Protein AF-A0A940ICS9-F1 (afdb_monomer)

Nearest PDB structures (foldseek):
  5oe6-assembly4_D  TM=5.707E-01  e=3.542E+00  Pseudomonas aeruginosa PAO1
  5oe6-assembly3_C  TM=5.611E-01  e=5.278E+00  Pseudomonas aeruginosa PAO1
  5oe3-assembly4_D  TM=5.649E-01  e=5.640E+00  Pseudomonas aeruginosa PAO1
  5oe3-assembly3_C  TM=5.601E-01  e=8.403E+00  Pseudomonas aeruginosa PAO1
  8any-assembly1_0  TM=3.062E-01  e=5.278E+00  Homo sapiens

Sequence (151 aa):
VVCYFPDCDSLDAFMAATPFTDLLNDAEVFGEQLVVNSDDEITDTEKRLLLCGAEISETELYKLALRFGGVAVPAHVDREAYAMPAVLGGVPEYYKAVEFSAYGGGMPGFEDKVTITDSDAHYLEDIGKKPNFIELPERTASALIRKLRGE

Radius of gyration: 16.87 Å; Cα contacts (8 Å, |Δi|>4): 231; chains: 1; bounding box: 44×31×44 Å

Secondary structure (DSSP, 8-state):
-EEE-SSHHHHHHHHHHS-B---B--HHHH---EEE-TTS-EEEE--B-TTSPBS--HHHHHHHHHHTT-EEE---TT-SSSSHHHHHSS--TT--EEEEESS----SS-TTSEEEEE---SSGGGTTSS------SSSSHHHHHHHHTT-

InterPro domains:
  IPR016195 Polymerase/histidinol phosphatase-like [SSF89550] (49-148)

Solvent-accessible surface area (backbone atoms only — not comparable to full-atom values): 9096 Å² total; per-residue (Å²): 107,48,72,48,48,61,47,66,70,35,43,51,56,38,58,74,70,49,56,61,58,98,41,71,52,50,49,92,81,76,46,81,47,74,37,63,52,97,84,76,43,81,77,49,67,57,56,54,34,79,89,58,68,55,75,64,54,72,71,56,47,42,53,46,30,46,75,38,68,24,39,51,27,47,41,32,47,75,38,85,66,91,5,49,34,59,74,70,75,44,75,67,83,84,49,33,23,38,26,34,36,62,86,56,78,87,71,91,92,47,88,92,34,45,78,46,47,53,45,86,54,90,48,82,88,34,60,67,42,75,77,66,85,82,94,59,101,51,103,45,55,55,45,51,45,36,46,42,65,67,95

Structure (mmCIF, N/CA/C/O backbone):
data_AF-A0A940ICS9-F1
#
_entry.id   AF-A0A940ICS9-F1
#
loop_
_atom_site.group_PDB
_atom_site.id
_atom_site.type_symbol
_atom_site.label_atom_id
_atom_site.label_alt_id
_atom_site.label_comp_id
_atom_site.label_asym_id
_atom_site.label_entity_id
_atom_site.label_seq_id
_atom_site.pdbx_PDB_ins_code
_atom_site.Cartn_x
_atom_site.Cartn_y
_atom_site.Cartn_z
_atom_site.occupancy
_atom_site.B_iso_or_equiv
_atom_site.auth_seq_id
_atom_site.auth_comp_id
_atom_site.auth_asym_id
_atom_site.auth_atom_id
_atom_site.pdbx_PDB_model_num
ATOM 1 N N . VAL A 1 1 ? 2.604 1.682 1.244 1.00 94.50 1 VAL A N 1
ATOM 2 C CA . VAL A 1 1 ? 2.734 0.595 0.241 1.00 94.50 1 VAL A CA 1
ATOM 3 C C . VAL A 1 1 ? 1.333 0.120 -0.064 1.00 94.50 1 VAL A C 1
ATOM 5 O O . VAL A 1 1 ? 0.604 -0.129 0.887 1.00 94.50 1 VAL A O 1
ATOM 8 N N . VAL A 1 2 ? 0.956 0.029 -1.336 1.00 96.25 2 VAL A N 1
ATOM 9 C CA . VAL A 1 2 ? -0.337 -0.520 -1.767 1.00 96.25 2 VAL A CA 1
ATOM 10 C C . VAL A 1 2 ? -0.128 -1.969 -2.192 1.00 96.25 2 VAL A C 1
ATOM 12 O O . VAL A 1 2 ? 0.823 -2.268 -2.912 1.00 96.25 2 VAL A O 1
ATOM 15 N N . CYS A 1 3 ? -0.982 -2.876 -1.723 1.00 97.75 3 CYS A N 1
ATOM 16 C CA . CYS A 1 3 ? -0.949 -4.282 -2.121 1.00 97.75 3 CYS A CA 1
ATOM 17 C C . CYS A 1 3 ? -2.154 -4.588 -3.016 1.00 97.75 3 CYS A C 1
ATOM 19 O O . CYS A 1 3 ? -3.292 -4.415 -2.589 1.00 97.75 3 CYS A O 1
ATOM 21 N N . TYR A 1 4 ? -1.903 -5.049 -4.242 1.00 97.44 4 TYR A N 1
ATOM 22 C CA . TYR A 1 4 ? -2.939 -5.404 -5.217 1.00 97.44 4 TYR A CA 1
ATOM 23 C C . TYR A 1 4 ? -3.099 -6.922 -5.295 1.00 97.44 4 TYR A C 1
ATOM 25 O O . TYR A 1 4 ? -2.096 -7.636 -5.326 1.00 97.44 4 TYR A O 1
ATOM 33 N N . PHE A 1 5 ? -4.339 -7.407 -5.388 1.00 98.25 5 PHE A N 1
ATOM 34 C CA . PHE A 1 5 ? -4.683 -8.834 -5.415 1.00 98.25 5 PHE A CA 1
ATOM 35 C C . PHE A 1 5 ? -5.598 -9.166 -6.601 1.00 98.25 5 PHE A C 1
ATOM 37 O O . PHE A 1 5 ? -6.325 -8.288 -7.070 1.00 98.25 5 PHE A O 1
ATOM 44 N N . PRO A 1 6 ? -5.528 -10.398 -7.144 1.00 96.69 6 PRO A N 1
ATOM 45 C CA . PRO A 1 6 ? -6.265 -10.764 -8.355 1.00 96.69 6 PRO A CA 1
ATOM 46 C C . PRO A 1 6 ? -7.772 -10.896 -8.114 1.00 96.69 6 PRO A C 1
ATOM 48 O O . PRO A 1 6 ? -8.550 -10.760 -9.057 1.00 96.69 6 PRO A O 1
ATOM 51 N N . ASP A 1 7 ? -8.163 -11.151 -6.867 1.00 97.25 7 ASP A N 1
ATOM 52 C CA . ASP A 1 7 ? -9.527 -11.399 -6.420 1.00 97.25 7 ASP A CA 1
ATOM 53 C C . ASP A 1 7 ? -9.676 -11.091 -4.918 1.00 97.25 7 ASP A C 1
ATOM 55 O O . ASP A 1 7 ? -8.691 -10.884 -4.199 1.00 97.25 7 ASP A O 1
ATOM 59 N N . CYS A 1 8 ? -10.930 -11.033 -4.458 1.00 97.25 8 CYS A N 1
ATOM 60 C CA . CYS A 1 8 ? -11.269 -10.780 -3.058 1.00 97.25 8 CYS A CA 1
ATOM 61 C C . CYS A 1 8 ? -10.823 -11.919 -2.134 1.00 97.25 8 CYS A C 1
ATOM 63 O O . CYS A 1 8 ? -10.344 -11.633 -1.046 1.00 97.25 8 CYS A O 1
ATOM 65 N N . ASP A 1 9 ? -10.884 -13.180 -2.573 1.00 98.19 9 ASP A N 1
ATOM 66 C CA . ASP A 1 9 ? -10.479 -14.331 -1.750 1.00 98.19 9 ASP A CA 1
ATOM 67 C C . ASP A 1 9 ? -8.995 -14.239 -1.345 1.00 98.19 9 ASP A C 1
ATOM 69 O O . ASP A 1 9 ? -8.620 -14.487 -0.195 1.00 98.19 9 ASP A O 1
ATOM 73 N N . SER A 1 10 ? -8.138 -13.834 -2.285 1.00 98.12 10 SER A N 1
ATOM 74 C CA . SER A 1 10 ? -6.714 -13.587 -2.055 1.00 98.12 10 SER A CA 1
ATOM 75 C C . SER A 1 10 ? -6.478 -12.415 -1.101 1.00 98.12 10 SER A C 1
ATOM 77 O O . SER A 1 10 ? -5.622 -12.500 -0.215 1.00 98.12 10 SER A O 1
ATOM 79 N N . LEU A 1 11 ? -7.242 -11.330 -1.266 1.00 97.94 11 LEU A N 1
ATOM 80 C CA . LEU A 1 11 ? -7.194 -10.169 -0.378 1.00 97.94 11 LEU A CA 1
ATOM 81 C C . LEU A 1 11 ? -7.624 -10.550 1.045 1.00 97.94 11 LEU A C 1
ATOM 83 O O . LEU A 1 11 ? -6.913 -10.231 1.993 1.00 97.94 11 LEU A O 1
ATOM 87 N N . ASP A 1 12 ? -8.728 -11.275 1.203 1.00 98.19 12 ASP A N 1
ATOM 88 C CA . ASP A 1 12 ? -9.248 -11.704 2.501 1.00 98.19 12 ASP A CA 1
ATOM 89 C C . ASP A 1 12 ? -8.242 -12.603 3.227 1.00 98.19 12 ASP A C 1
ATOM 91 O O . ASP A 1 12 ? -7.968 -12.412 4.414 1.00 98.19 12 ASP A O 1
ATOM 95 N N . ALA A 1 13 ? -7.616 -13.539 2.507 1.00 98.44 13 ALA A N 1
ATOM 96 C CA . ALA A 1 13 ? -6.567 -14.391 3.058 1.00 98.44 13 ALA A CA 1
ATOM 97 C C . ALA A 1 13 ? -5.322 -13.589 3.489 1.00 98.44 13 ALA A C 1
ATOM 99 O O . ALA A 1 13 ? -4.748 -13.859 4.549 1.00 98.44 13 ALA A O 1
ATOM 100 N N . PHE A 1 14 ? -4.923 -12.581 2.707 1.00 98.38 14 PHE A N 1
ATOM 101 C CA . PHE A 1 14 ? -3.849 -11.656 3.067 1.00 98.38 14 PHE A CA 1
ATOM 102 C C . PHE A 1 14 ? -4.192 -10.828 4.311 1.00 98.38 14 PHE A C 1
ATOM 104 O O . PHE A 1 14 ? -3.375 -10.742 5.232 1.00 98.38 14 PHE A O 1
ATOM 111 N N . MET A 1 15 ? -5.398 -10.261 4.373 1.00 96.56 15 MET A N 1
ATOM 112 C CA . MET A 1 15 ? -5.865 -9.469 5.510 1.00 96.56 15 MET A CA 1
ATOM 113 C C . MET A 1 15 ? -5.915 -10.330 6.776 1.00 96.56 15 MET A C 1
ATOM 115 O O . MET A 1 15 ? -5.398 -9.921 7.811 1.00 96.56 15 MET A O 1
ATOM 119 N N . ALA A 1 16 ? -6.427 -11.560 6.691 1.00 97.12 16 ALA A N 1
ATOM 120 C CA . ALA A 1 16 ? -6.472 -12.489 7.821 1.00 97.12 16 ALA A CA 1
ATOM 121 C C . ALA A 1 16 ? -5.078 -12.889 8.342 1.00 97.12 16 ALA A C 1
ATOM 123 O O . ALA A 1 16 ? -4.918 -13.191 9.523 1.00 97.12 16 ALA A O 1
ATOM 124 N N . ALA A 1 17 ? -4.067 -12.905 7.470 1.00 97.88 17 ALA A N 1
ATOM 125 C CA . ALA A 1 1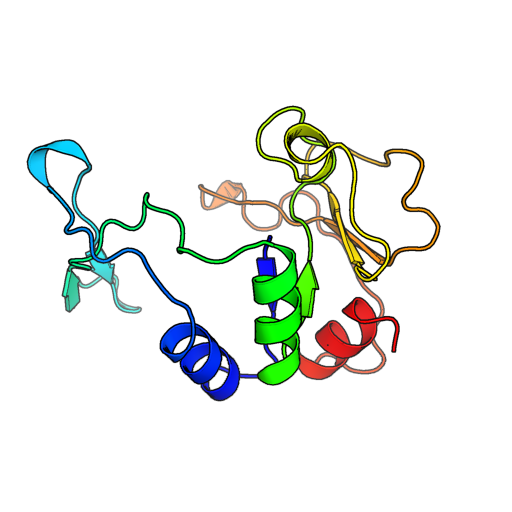7 ? -2.688 -13.220 7.831 1.00 97.88 17 ALA A CA 1
ATOM 126 C C . ALA A 1 17 ? -1.859 -11.996 8.260 1.00 97.88 17 ALA A C 1
ATOM 128 O O . ALA A 1 17 ? -0.727 -12.165 8.721 1.00 97.88 17 ALA A O 1
ATOM 129 N N . THR A 1 18 ? -2.380 -10.780 8.082 1.00 97.25 18 THR A N 1
ATOM 130 C CA . THR A 1 18 ? -1.669 -9.543 8.415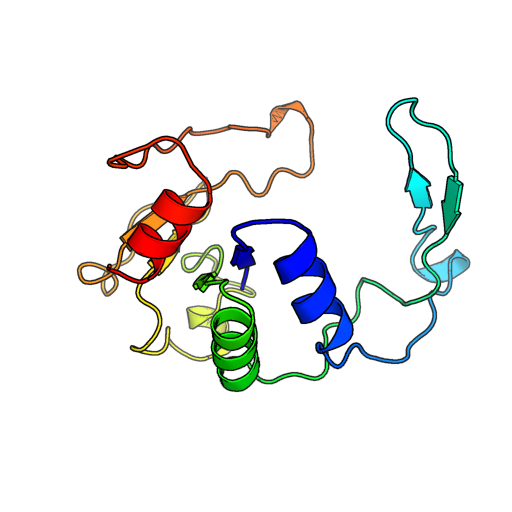 1.00 97.25 18 THR A CA 1
ATOM 131 C C . THR A 1 18 ? -1.760 -9.272 9.922 1.00 97.25 18 THR A C 1
ATOM 133 O O . THR A 1 18 ? -2.863 -9.247 10.471 1.00 97.25 18 THR A O 1
ATOM 136 N N . PRO A 1 19 ? -0.629 -9.048 10.620 1.00 95.94 19 PRO A N 1
ATOM 137 C CA . PRO A 1 19 ? -0.625 -8.807 12.059 1.00 95.94 19 PRO A CA 1
ATOM 138 C C . PRO A 1 19 ? -1.030 -7.359 12.358 1.00 95.94 19 PRO A C 1
ATOM 140 O O . PRO A 1 19 ? -0.193 -6.477 12.532 1.00 95.94 19 PRO A O 1
ATOM 143 N N . PHE A 1 20 ? -2.329 -7.078 12.358 1.00 94.50 20 PHE A N 1
ATOM 144 C CA . PHE A 1 20 ? -2.827 -5.759 12.734 1.00 94.50 20 PHE A CA 1
ATOM 145 C C . PHE A 1 20 ? -2.658 -5.500 14.231 1.00 94.50 20 PHE A C 1
ATOM 147 O O . PHE A 1 20 ? -2.844 -6.404 15.044 1.00 94.50 20 PHE A O 1
ATOM 154 N N . THR A 1 21 ? -2.362 -4.249 14.584 1.00 92.69 21 THR A N 1
ATOM 155 C CA . THR A 1 21 ? -2.284 -3.823 15.983 1.00 92.69 21 THR A CA 1
ATOM 156 C C . THR A 1 21 ? -3.639 -4.009 16.668 1.00 92.69 21 THR A C 1
ATOM 158 O O . THR A 1 21 ? -4.668 -3.553 16.160 1.00 92.69 21 THR A O 1
ATOM 161 N N . ASP A 1 22 ? -3.636 -4.651 17.838 1.00 90.38 22 ASP A N 1
ATOM 162 C CA . ASP A 1 22 ? -4.826 -4.857 18.672 1.00 90.38 22 ASP A CA 1
ATOM 163 C C . ASP A 1 22 ? -5.120 -3.603 19.514 1.00 90.38 22 ASP A C 1
ATOM 165 O O . ASP A 1 22 ? -4.942 -3.567 20.732 1.00 90.38 22 ASP A O 1
ATOM 169 N N . LEU A 1 23 ? -5.488 -2.519 18.826 1.00 95.12 23 LEU A N 1
ATOM 170 C CA . LEU A 1 23 ? -5.850 -1.240 19.430 1.00 95.12 23 LEU A CA 1
ATOM 171 C C . LEU A 1 23 ? -7.272 -0.866 19.022 1.00 95.12 23 LEU A C 1
ATOM 173 O O . LEU A 1 23 ? -7.597 -0.846 17.836 1.00 95.12 23 LEU A O 1
ATOM 177 N N . LEU A 1 24 ? -8.110 -0.549 20.007 1.00 96.50 24 LEU A N 1
ATOM 178 C CA . LEU A 1 24 ? -9.496 -0.155 19.775 1.00 96.50 24 LEU A CA 1
ATOM 179 C C . LEU A 1 24 ? -9.611 1.339 19.453 1.00 96.50 24 LEU A C 1
ATOM 181 O O . LEU A 1 24 ? -8.862 2.158 19.986 1.00 96.50 24 LEU A O 1
ATOM 185 N N . ASN A 1 25 ? -10.566 1.682 18.591 1.00 97.44 25 ASN A N 1
ATOM 186 C CA . ASN A 1 25 ? -10.910 3.056 18.262 1.00 97.44 25 ASN A CA 1
ATOM 187 C C . ASN A 1 25 ? -11.623 3.739 19.439 1.00 97.44 25 ASN A C 1
ATOM 189 O O . ASN A 1 25 ? -12.554 3.180 20.021 1.00 97.44 25 ASN A O 1
ATOM 193 N N . ASP A 1 26 ? -11.222 4.973 19.730 1.00 97.00 26 ASP A N 1
ATOM 194 C CA . ASP A 1 26 ? -11.953 5.891 20.600 1.00 97.00 26 ASP A CA 1
ATOM 195 C C . ASP A 1 26 ? -12.672 6.912 19.713 1.00 97.00 26 ASP A C 1
ATOM 197 O O . ASP A 1 26 ? -12.055 7.838 19.182 1.00 97.00 26 ASP A O 1
ATOM 201 N N . ALA A 1 27 ? -13.978 6.717 19.523 1.00 96.81 27 ALA A N 1
ATOM 202 C CA . ALA A 1 27 ? -14.770 7.539 18.615 1.00 96.81 27 ALA A CA 1
ATOM 203 C C . ALA A 1 27 ? -14.892 9.004 19.071 1.00 96.81 27 ALA A C 1
ATOM 205 O O . ALA A 1 27 ? -15.086 9.877 18.226 1.00 96.81 27 ALA A O 1
ATOM 206 N N . GLU A 1 28 ? -14.743 9.297 20.369 1.00 97.31 28 GLU A N 1
ATOM 207 C CA . GLU A 1 28 ? -14.766 10.679 20.869 1.00 97.31 28 GLU A CA 1
ATOM 208 C C . GLU A 1 28 ? -13.487 11.438 20.492 1.00 97.31 28 GLU A C 1
ATOM 210 O O . GLU A 1 28 ? -13.511 12.660 20.337 1.00 97.31 28 GLU A O 1
ATOM 215 N N . VAL A 1 29 ? -12.374 10.716 20.323 1.00 96.81 29 VAL A N 1
ATOM 216 C CA . VAL A 1 29 ? -11.058 11.293 20.021 1.00 96.81 29 VAL A CA 1
ATOM 217 C C . VAL A 1 29 ? -10.748 11.265 18.524 1.00 96.81 29 VAL A C 1
ATOM 219 O O . VAL A 1 29 ? -10.289 12.266 17.976 1.00 96.81 29 VAL A O 1
ATOM 222 N N . PHE A 1 30 ? -10.975 10.129 17.861 1.00 96.06 30 PHE A N 1
ATOM 223 C CA . PHE A 1 30 ? -10.556 9.889 16.474 1.00 96.06 30 PHE A CA 1
ATOM 224 C C . PHE A 1 30 ? -11.708 9.941 15.463 1.00 96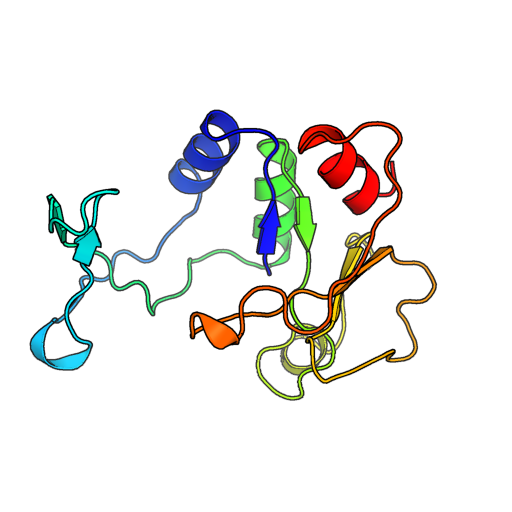.06 30 PHE A C 1
ATOM 226 O O . PHE A 1 30 ? -11.459 9.937 14.258 1.00 96.06 30 PHE A O 1
ATOM 233 N N . GLY A 1 31 ? -12.952 10.034 15.941 1.00 96.38 31 GLY A N 1
ATOM 234 C CA . GLY A 1 31 ? -14.151 9.977 15.113 1.00 96.38 31 GLY A CA 1
ATOM 235 C C . GLY A 1 31 ? -14.658 8.554 14.869 1.00 96.38 31 GLY A C 1
ATOM 236 O O . GLY A 1 31 ? -14.015 7.550 15.197 1.00 96.38 31 GLY A O 1
ATOM 237 N N . GLU A 1 32 ? -15.862 8.467 14.308 1.00 96.88 32 GLU A N 1
ATOM 238 C CA . GLU A 1 32 ? -16.492 7.193 13.968 1.00 96.88 32 GLU A CA 1
ATOM 239 C C . GLU A 1 32 ? -15.833 6.550 12.741 1.00 96.88 32 GLU A C 1
ATOM 241 O O . GLU A 1 32 ? -15.476 7.224 11.776 1.00 96.88 32 GLU A O 1
ATOM 246 N N . GLN A 1 33 ? -15.722 5.222 12.758 1.00 97.06 33 GLN A N 1
ATOM 247 C CA . GLN A 1 33 ? -15.262 4.422 11.622 1.00 97.06 33 GLN A CA 1
ATOM 248 C C . GLN A 1 33 ? -16.424 3.536 11.171 1.00 97.06 33 GLN A C 1
ATOM 250 O O . GLN A 1 33 ? -16.654 2.462 11.728 1.00 97.06 33 GLN A O 1
ATOM 255 N N . LEU A 1 34 ? -17.211 4.035 10.222 1.00 97.12 34 LEU A N 1
ATOM 256 C CA . LEU A 1 34 ? -18.473 3.427 9.804 1.00 97.12 34 LEU A CA 1
ATOM 257 C C . LEU A 1 34 ? -18.254 2.426 8.662 1.00 97.12 34 LEU A C 1
ATOM 259 O O . LEU A 1 34 ? -17.521 2.710 7.716 1.00 97.12 34 LEU A O 1
ATOM 263 N N . VAL A 1 35 ? -18.934 1.283 8.723 1.00 96.62 35 VAL A N 1
ATOM 264 C CA . VAL A 1 35 ? -19.065 0.346 7.601 1.00 96.62 35 VAL A CA 1
ATOM 265 C C . VAL A 1 35 ? -20.375 0.658 6.888 1.00 96.62 35 VAL A C 1
ATOM 267 O O . VAL A 1 35 ? -21.452 0.528 7.473 1.00 96.62 35 VAL A O 1
ATOM 270 N N . VAL A 1 36 ? -20.286 1.077 5.629 1.00 97.06 36 VAL A N 1
ATOM 271 C CA . VAL A 1 36 ? -21.423 1.576 4.843 1.00 97.06 36 VAL A CA 1
ATOM 272 C C . VAL A 1 36 ? -21.653 0.664 3.637 1.00 97.06 36 VAL A C 1
ATOM 274 O O . VAL A 1 36 ? -20.690 0.223 3.008 1.00 97.06 36 VAL A O 1
ATOM 277 N N . ASN A 1 37 ? -22.912 0.337 3.337 1.00 96.44 37 ASN A N 1
ATOM 278 C CA . ASN A 1 37 ? -23.270 -0.464 2.162 1.00 96.44 37 ASN A CA 1
ATOM 279 C C . ASN A 1 37 ? -23.433 0.405 0.895 1.00 96.44 37 ASN A C 1
ATOM 281 O O . ASN A 1 37 ? -23.184 1.607 0.904 1.00 96.44 37 ASN A O 1
ATOM 285 N N . SER A 1 38 ? -23.845 -0.204 -0.221 1.00 96.19 38 SER A N 1
ATOM 286 C CA . SER A 1 38 ? -24.035 0.493 -1.503 1.00 96.19 38 SER A CA 1
ATOM 287 C C . SER A 1 38 ? -25.213 1.472 -1.544 1.00 96.19 38 SER A C 1
ATOM 289 O O . SER A 1 38 ? -25.315 2.230 -2.504 1.00 96.19 38 SER A O 1
ATOM 291 N N . ASP A 1 39 ? -26.100 1.428 -0.551 1.00 97.31 39 ASP A N 1
ATOM 292 C CA . ASP A 1 39 ? -27.274 2.297 -0.424 1.00 97.31 39 ASP A CA 1
ATOM 293 C C . ASP A 1 39 ? -27.030 3.436 0.590 1.00 97.31 39 ASP A C 1
ATOM 295 O O . ASP A 1 39 ? -27.973 4.069 1.062 1.00 97.31 39 ASP A O 1
ATOM 299 N N . ASP A 1 40 ? -25.759 3.697 0.927 1.00 95.00 40 ASP A N 1
ATOM 300 C CA . ASP A 1 40 ? -25.306 4.662 1.939 1.00 95.00 40 ASP A CA 1
ATOM 301 C C . ASP A 1 40 ? -25.828 4.376 3.365 1.00 95.00 40 ASP A C 1
ATOM 303 O O . ASP A 1 40 ? -25.840 5.252 4.235 1.00 95.00 40 ASP A O 1
ATOM 307 N N . GLU A 1 41 ? -26.235 3.136 3.650 1.00 98.00 41 GLU A N 1
ATOM 308 C CA . GLU A 1 41 ? -26.707 2.740 4.976 1.00 98.00 41 GLU A CA 1
ATOM 309 C C . GLU A 1 41 ? -25.547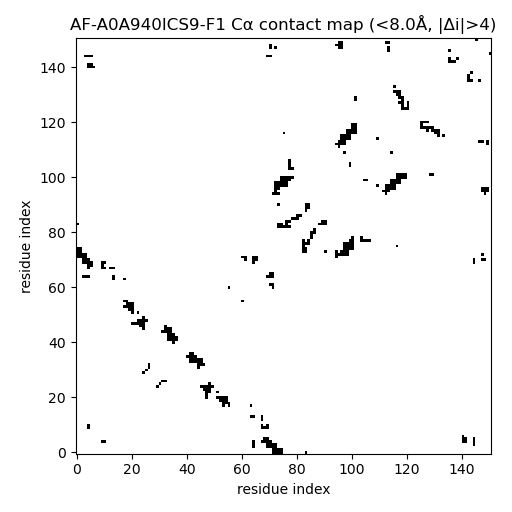 2.261 5.856 1.00 98.00 41 GLU A C 1
ATOM 311 O O . GLU A 1 41 ? -24.710 1.450 5.447 1.00 98.00 41 GLU A O 1
ATOM 316 N N . ILE A 1 42 ? -25.527 2.723 7.109 1.00 98.00 42 ILE A N 1
ATOM 317 C CA . ILE A 1 42 ? -24.577 2.254 8.122 1.00 98.00 42 ILE A CA 1
ATOM 318 C C . ILE A 1 42 ? -24.961 0.827 8.525 1.00 98.00 42 ILE A C 1
ATOM 320 O O . ILE A 1 42 ? -26.050 0.591 9.050 1.00 98.00 42 ILE A O 1
ATOM 324 N N . THR A 1 43 ? -24.049 -0.115 8.304 1.00 98.06 43 THR A N 1
ATOM 325 C CA . THR A 1 43 ? -24.246 -1.545 8.586 1.00 98.06 43 THR A CA 1
ATOM 326 C C . THR A 1 43 ? -23.468 -2.037 9.802 1.00 98.06 43 THR A C 1
ATOM 328 O O . THR A 1 43 ? -23.922 -2.968 10.462 1.00 98.06 43 THR A O 1
ATOM 331 N N . ASP A 1 44 ? -22.332 -1.411 10.123 1.00 97.62 44 ASP A N 1
ATOM 332 C CA . ASP A 1 44 ? -21.513 -1.736 11.297 1.00 97.62 44 ASP A CA 1
ATOM 333 C C . ASP A 1 44 ? -20.543 -0.584 11.633 1.00 97.62 44 ASP A C 1
ATOM 335 O O . ASP A 1 44 ? -20.489 0.429 10.929 1.00 97.62 44 ASP A O 1
ATOM 339 N N . THR A 1 45 ? -19.752 -0.743 12.695 1.00 96.81 45 THR A N 1
ATOM 340 C CA . THR A 1 45 ? -18.617 0.122 13.041 1.00 96.81 45 THR A CA 1
ATOM 341 C C . THR A 1 45 ? -17.332 -0.696 13.198 1.00 96.81 45 THR A C 1
ATOM 343 O O . THR A 1 45 ? -17.300 -1.734 13.861 1.00 96.81 45 THR A O 1
ATOM 346 N N . GLU A 1 46 ? -16.233 -0.221 12.607 1.00 95.19 46 GLU A N 1
ATOM 347 C CA . GLU A 1 46 ? -14.915 -0.836 12.782 1.00 95.19 46 GLU A CA 1
ATOM 348 C C . GLU A 1 46 ? -14.355 -0.475 14.161 1.00 95.19 46 GLU A C 1
ATOM 350 O O . GLU A 1 46 ? -14.150 0.697 14.496 1.00 95.19 46 GLU A O 1
ATOM 355 N N . LYS A 1 47 ? -14.101 -1.510 14.963 1.00 94.69 47 LYS A N 1
ATOM 356 C CA . LYS A 1 47 ? -13.642 -1.386 16.347 1.00 94.69 47 LYS A CA 1
ATOM 357 C C . LYS A 1 47 ? -12.142 -1.179 16.443 1.00 94.69 47 LYS A C 1
ATOM 359 O O . LYS A 1 47 ? -11.704 -0.561 17.406 1.00 94.69 47 LYS A O 1
ATOM 364 N N . ARG A 1 48 ? -11.351 -1.698 15.503 1.00 94.62 48 ARG A N 1
ATOM 365 C CA . ARG A 1 48 ? -9.898 -1.498 15.472 1.00 94.62 48 ARG A CA 1
ATOM 366 C C . ARG A 1 48 ? -9.583 -0.075 15.028 1.00 94.62 48 ARG A C 1
ATOM 368 O O . ARG A 1 48 ? -10.131 0.382 14.036 1.00 94.62 48 ARG A O 1
ATOM 375 N N . LEU A 1 49 ? -8.656 0.613 15.685 1.00 96.31 49 LEU A N 1
ATOM 376 C CA . LEU A 1 49 ? -8.195 1.931 15.248 1.00 96.31 49 LEU A CA 1
ATOM 377 C C . LEU A 1 49 ? -7.464 1.827 13.895 1.00 96.31 49 LEU A C 1
ATOM 379 O O . LEU A 1 49 ? -6.316 1.386 13.844 1.00 96.31 49 LEU A O 1
ATOM 383 N N . LEU A 1 50 ? -8.103 2.270 12.806 1.00 94.12 50 LEU A N 1
ATOM 384 C CA . LEU A 1 50 ? -7.562 2.177 11.440 1.00 94.12 50 LEU A CA 1
ATOM 385 C C . LEU A 1 50 ? -6.396 3.138 11.182 1.00 94.12 50 LEU A C 1
ATOM 387 O O . LEU A 1 50 ? -5.629 2.943 10.244 1.00 94.12 50 LEU A O 1
ATOM 391 N N . LEU A 1 51 ? -6.232 4.152 12.036 1.00 93.75 51 LEU A N 1
ATOM 392 C CA . LEU A 1 51 ? -5.072 5.044 12.013 1.00 93.75 51 LEU A CA 1
ATOM 393 C C . LEU A 1 51 ? -3.771 4.318 12.402 1.00 93.75 51 LEU A C 1
ATOM 395 O O . LEU A 1 51 ? -2.678 4.778 12.071 1.00 93.75 51 LEU A O 1
ATOM 399 N N . CYS A 1 52 ? -3.870 3.199 13.126 1.00 93.25 52 CYS A N 1
ATOM 400 C CA . CYS A 1 52 ? -2.707 2.438 13.549 1.00 93.25 52 CYS A CA 1
ATOM 401 C C . CYS A 1 52 ? -2.229 1.502 12.430 1.00 93.25 52 CYS A C 1
ATOM 403 O O . CYS A 1 52 ? -3.006 0.735 11.863 1.00 93.25 52 CYS A O 1
ATOM 405 N N . GLY A 1 53 ? -0.928 1.542 12.132 1.00 91.25 53 GLY A N 1
ATOM 406 C CA . GLY A 1 53 ? -0.311 0.619 11.181 1.00 91.25 53 GLY A CA 1
ATOM 407 C C . GLY A 1 53 ? -0.307 -0.828 11.685 1.00 91.25 53 GLY A C 1
ATOM 408 O O . GLY A 1 53 ? -0.422 -1.090 12.882 1.00 91.25 53 GLY A O 1
ATOM 409 N N . ALA A 1 54 ? -0.148 -1.777 10.763 1.00 94.50 54 ALA A N 1
ATOM 410 C CA . ALA A 1 54 ? 0.090 -3.178 11.102 1.00 94.50 54 ALA A CA 1
ATOM 411 C C . ALA A 1 54 ? 1.512 -3.393 11.656 1.00 94.50 54 ALA A C 1
ATOM 413 O O . ALA A 1 54 ? 2.455 -2.701 11.267 1.00 94.50 54 ALA A O 1
ATOM 414 N N . GLU A 1 55 ? 1.684 -4.401 12.509 1.00 95.38 55 GLU A N 1
ATOM 415 C CA . GLU A 1 55 ? 2.958 -4.800 13.115 1.00 95.38 55 GLU A CA 1
ATOM 416 C C . GLU A 1 55 ? 3.782 -5.683 12.163 1.00 95.38 55 GLU A C 1
ATOM 418 O O . GLU A 1 55 ? 4.137 -6.826 12.457 1.00 95.38 55 GLU A O 1
ATOM 423 N N . ILE A 1 56 ? 4.069 -5.165 10.969 1.00 96.75 56 ILE A N 1
ATOM 424 C CA . ILE A 1 56 ? 4.779 -5.891 9.915 1.00 96.75 56 ILE A CA 1
ATOM 425 C C . ILE A 1 56 ? 5.867 -5.014 9.301 1.00 96.75 56 ILE A C 1
ATOM 427 O O . ILE A 1 56 ? 5.658 -3.835 9.015 1.00 96.75 56 ILE A O 1
ATOM 431 N N . SER A 1 57 ? 7.056 -5.585 9.099 1.00 96.25 57 SER A N 1
ATOM 432 C CA . SER A 1 57 ? 8.112 -4.882 8.374 1.00 96.25 57 SER A CA 1
ATOM 433 C C . SER A 1 57 ? 7.769 -4.806 6.889 1.00 96.25 57 SER A C 1
ATOM 435 O O . SER A 1 57 ? 7.063 -5.656 6.349 1.00 96.25 57 SER A O 1
ATOM 437 N N . GLU A 1 58 ? 8.313 -3.807 6.204 1.00 95.56 58 GLU A N 1
ATOM 438 C CA . GLU A 1 58 ? 8.117 -3.632 4.765 1.00 95.56 58 GLU A CA 1
ATOM 439 C C . GLU A 1 58 ? 8.514 -4.900 3.975 1.00 95.56 58 GLU A C 1
ATOM 441 O O . GLU A 1 58 ? 7.769 -5.349 3.105 1.00 95.56 58 GLU A O 1
ATOM 446 N N . THR A 1 59 ? 9.631 -5.538 4.328 1.00 97.31 59 THR A N 1
ATOM 447 C CA . THR A 1 59 ? 10.098 -6.748 3.641 1.00 97.31 59 THR A CA 1
ATOM 448 C C . THR A 1 59 ? 9.183 -7.949 3.888 1.00 97.31 59 THR A C 1
ATOM 450 O O . THR A 1 59 ? 8.955 -8.750 2.979 1.00 97.31 59 THR A O 1
ATOM 453 N N . GLU A 1 60 ? 8.642 -8.098 5.102 1.00 98.12 60 GLU A N 1
ATOM 454 C CA . GLU A 1 60 ? 7.680 -9.166 5.396 1.00 98.12 60 GLU A CA 1
ATOM 455 C C . GLU A 1 60 ? 6.325 -8.894 4.731 1.00 98.12 60 GLU A C 1
ATOM 457 O O . GLU A 1 60 ? 5.721 -9.826 4.203 1.00 98.12 60 GLU A O 1
ATOM 462 N N . LEU A 1 61 ? 5.896 -7.630 4.642 1.00 97.88 61 LEU A N 1
ATOM 463 C CA . LEU A 1 61 ? 4.708 -7.217 3.889 1.00 97.88 61 LEU A CA 1
ATOM 464 C C . LEU A 1 61 ? 4.827 -7.599 2.409 1.00 97.88 61 LEU A C 1
ATOM 466 O O . LEU A 1 61 ? 3.906 -8.202 1.856 1.00 97.88 61 LEU A O 1
ATOM 470 N N . TYR A 1 62 ? 5.972 -7.309 1.783 1.00 98.19 62 TYR A N 1
ATOM 471 C CA . TYR A 1 62 ? 6.242 -7.685 0.394 1.00 98.19 62 TYR A CA 1
ATOM 472 C C . TYR A 1 62 ? 6.101 -9.200 0.177 1.00 98.19 62 TYR A C 1
ATOM 474 O O . TYR A 1 62 ? 5.379 -9.648 -0.718 1.00 98.19 62 TYR A O 1
ATOM 482 N N . LYS A 1 63 ? 6.746 -10.009 1.030 1.00 98.38 63 LYS A N 1
ATOM 483 C CA . LYS A 1 63 ? 6.660 -11.478 0.961 1.00 98.38 63 LYS A CA 1
ATOM 484 C C . LYS A 1 63 ? 5.238 -11.982 1.205 1.00 98.38 63 LYS A C 1
ATOM 486 O O . LYS A 1 63 ? 4.814 -12.933 0.549 1.00 98.38 63 LYS A O 1
ATOM 491 N N . LEU A 1 64 ? 4.510 -11.366 2.136 1.00 98.50 64 LEU A N 1
ATOM 492 C CA . LEU A 1 64 ? 3.145 -11.749 2.479 1.00 98.50 64 LEU A CA 1
ATOM 493 C C . LEU A 1 64 ? 2.188 -11.494 1.311 1.00 98.50 64 LEU A C 1
ATOM 495 O O . LEU A 1 64 ? 1.426 -12.389 0.953 1.00 98.50 64 LEU A O 1
ATOM 499 N N . ALA A 1 65 ? 2.277 -10.327 0.668 1.00 98.31 65 ALA A N 1
ATOM 500 C CA . ALA A 1 65 ? 1.478 -10.014 -0.514 1.00 98.31 65 ALA A CA 1
ATOM 501 C C . ALA A 1 65 ? 1.728 -11.030 -1.642 1.00 98.31 65 ALA A C 1
ATOM 503 O O . ALA A 1 65 ? 0.779 -11.586 -2.194 1.00 98.31 65 ALA A O 1
ATOM 504 N N . LEU A 1 66 ? 2.999 -11.351 -1.926 1.00 97.75 66 LEU A N 1
ATOM 505 C CA . LEU A 1 66 ? 3.355 -12.370 -2.921 1.00 97.75 66 LEU A CA 1
ATOM 506 C C . LEU A 1 66 ? 2.802 -13.756 -2.576 1.00 97.75 66 LEU A C 1
ATOM 508 O O . LEU A 1 66 ? 2.304 -14.457 -3.458 1.00 97.75 66 LEU A O 1
ATOM 512 N N . ARG A 1 67 ? 2.875 -14.156 -1.300 1.00 98.25 67 ARG A N 1
ATOM 513 C CA . ARG A 1 67 ? 2.381 -15.456 -0.822 1.00 98.25 67 ARG A CA 1
ATOM 514 C C . ARG A 1 67 ? 0.895 -15.655 -1.123 1.00 98.25 67 ARG A C 1
ATOM 516 O O . ARG A 1 67 ? 0.498 -16.778 -1.422 1.00 98.25 67 ARG A O 1
ATOM 523 N N . PHE A 1 68 ? 0.104 -14.588 -1.065 1.00 98.31 68 PHE A N 1
ATOM 524 C CA . PHE A 1 68 ? -1.329 -14.602 -1.371 1.00 98.31 68 PHE A CA 1
ATOM 525 C C . PHE A 1 68 ? -1.639 -14.139 -2.796 1.00 98.31 68 PHE A C 1
ATOM 527 O O . PHE A 1 68 ? -2.718 -13.638 -3.072 1.00 98.31 68 PHE A O 1
ATOM 534 N N . GLY A 1 69 ? -0.698 -14.287 -3.729 1.00 97.44 69 GLY A N 1
ATOM 535 C CA . GLY A 1 69 ? -0.971 -14.031 -5.140 1.00 97.44 69 GLY A CA 1
ATOM 536 C C . GLY A 1 69 ? -1.082 -12.550 -5.512 1.00 97.44 69 GLY A C 1
ATOM 537 O O . GLY A 1 69 ? -1.350 -12.261 -6.678 1.00 97.44 69 GLY A O 1
ATOM 538 N N . GLY A 1 70 ? -0.774 -11.627 -4.599 1.00 98.12 70 GLY A N 1
ATOM 539 C CA . GLY A 1 70 ? -0.751 -10.187 -4.842 1.00 98.12 70 GLY A CA 1
ATOM 540 C C . GLY A 1 70 ? 0.629 -9.604 -5.156 1.00 98.12 70 GLY A C 1
ATOM 541 O O . GLY A 1 70 ? 1.618 -10.317 -5.333 1.00 98.12 70 GLY A O 1
ATOM 542 N N . VAL A 1 71 ? 0.707 -8.282 -5.249 1.00 98.31 71 VAL A N 1
ATOM 543 C CA . VAL A 1 71 ? 1.949 -7.523 -5.456 1.00 98.31 71 VAL A CA 1
ATOM 544 C C . VAL A 1 71 ? 1.925 -6.270 -4.594 1.00 98.31 71 VAL A C 1
ATOM 546 O O . VAL A 1 71 ? 0.918 -5.569 -4.546 1.00 98.31 71 VAL A O 1
ATOM 549 N N . ALA A 1 72 ? 3.030 -5.998 -3.907 1.00 98.25 72 ALA A N 1
ATOM 550 C CA . ALA A 1 72 ? 3.213 -4.783 -3.127 1.00 98.25 72 ALA A CA 1
ATOM 551 C C . ALA A 1 72 ? 3.920 -3.722 -3.983 1.00 98.25 72 ALA A C 1
ATOM 553 O O . ALA A 1 72 ? 4.930 -4.015 -4.622 1.00 98.25 72 ALA A O 1
ATOM 554 N N . VAL A 1 73 ? 3.397 -2.497 -3.980 1.00 97.94 73 VAL A N 1
ATOM 555 C CA . VAL A 1 73 ? 3.908 -1.350 -4.737 1.00 97.94 73 VAL A CA 1
ATOM 556 C C . VAL A 1 73 ? 4.129 -0.181 -3.769 1.00 97.94 73 VAL A C 1
ATOM 558 O O . VAL A 1 73 ? 3.202 0.221 -3.057 1.00 97.94 73 VAL A O 1
ATOM 561 N N . PRO A 1 74 ? 5.350 0.371 -3.664 1.00 97.06 74 PRO A N 1
ATOM 562 C CA . PRO A 1 74 ? 5.604 1.571 -2.884 1.00 97.06 74 PRO A CA 1
ATOM 563 C C . PRO A 1 74 ? 4.808 2.739 -3.468 1.00 97.06 74 PRO A C 1
ATOM 565 O O . PRO A 1 74 ? 4.958 3.065 -4.644 1.00 97.06 74 PRO A O 1
ATOM 568 N N . ALA A 1 75 ? 3.959 3.328 -2.629 1.00 94.31 75 ALA A N 1
ATOM 569 C CA . ALA A 1 75 ? 3.061 4.411 -3.002 1.00 94.31 75 ALA A CA 1
ATOM 570 C C . ALA A 1 75 ? 3.801 5.749 -3.036 1.00 94.31 75 ALA A C 1
ATOM 572 O O . ALA A 1 75 ? 4.708 5.948 -2.215 1.00 94.31 75 ALA A O 1
ATOM 573 N N . HIS A 1 76 ? 3.373 6.643 -3.935 1.00 93.12 76 HIS A N 1
ATOM 574 C CA . HIS A 1 76 ? 3.762 8.058 -4.008 1.00 93.12 76 HIS A CA 1
ATOM 575 C C . HIS A 1 76 ? 5.243 8.317 -3.636 1.00 93.12 76 HIS A C 1
ATOM 577 O O . HIS A 1 76 ? 5.550 9.064 -2.700 1.00 93.12 76 HIS A O 1
ATOM 583 N N . VAL A 1 77 ? 6.168 7.626 -4.318 1.00 94.88 77 VAL A N 1
ATOM 584 C CA . VAL A 1 77 ? 7.606 7.551 -3.967 1.00 94.88 77 VAL A CA 1
ATOM 585 C C . VAL A 1 77 ? 8.350 8.888 -4.054 1.00 94.88 77 VAL A C 1
ATOM 587 O O . VAL A 1 77 ? 9.449 9.026 -3.528 1.00 94.88 77 VAL A O 1
ATOM 590 N N . ASP A 1 78 ? 7.736 9.864 -4.704 1.00 92.12 78 ASP A N 1
ATOM 591 C CA . ASP A 1 78 ? 8.161 11.246 -4.900 1.00 92.12 78 ASP A CA 1
ATOM 592 C C . ASP A 1 78 ? 7.736 12.208 -3.781 1.00 92.12 78 ASP A C 1
ATOM 594 O O . ASP A 1 78 ? 8.158 13.363 -3.790 1.00 92.12 78 ASP A O 1
ATOM 598 N N . ARG A 1 79 ? 6.905 11.782 -2.819 1.00 90.12 79 ARG A N 1
ATOM 599 C CA . ARG A 1 79 ? 6.530 12.647 -1.689 1.00 90.12 79 ARG A CA 1
ATOM 600 C C . ARG A 1 79 ? 7.694 12.808 -0.707 1.00 90.12 79 ARG A C 1
ATOM 602 O O . ARG A 1 79 ? 8.370 11.850 -0.347 1.00 90.12 79 ARG A O 1
ATOM 609 N N . GLU A 1 80 ? 7.872 14.022 -0.193 1.00 87.19 80 GLU A N 1
ATOM 610 C CA . GLU A 1 80 ? 8.917 14.332 0.798 1.00 87.19 80 GLU A CA 1
ATOM 611 C C . GLU A 1 80 ? 8.627 13.748 2.192 1.00 87.19 80 GLU A C 1
ATOM 613 O O . GLU A 1 80 ? 9.535 13.606 3.009 1.00 87.19 80 GLU A O 1
ATOM 618 N N . ALA A 1 81 ? 7.369 13.395 2.474 1.00 88.06 81 ALA A N 1
ATOM 619 C CA . ALA A 1 81 ? 6.939 12.810 3.738 1.00 88.06 81 ALA A CA 1
ATOM 620 C C . ALA A 1 81 ? 6.198 11.492 3.499 1.00 88.06 81 ALA A C 1
ATOM 622 O O . ALA A 1 81 ? 5.439 11.365 2.538 1.00 88.06 81 ALA A O 1
ATOM 623 N N . TYR A 1 82 ? 6.416 10.519 4.389 1.00 88.25 82 TYR A N 1
ATOM 624 C CA . TYR A 1 82 ? 5.777 9.192 4.398 1.00 88.25 82 TYR A CA 1
ATOM 625 C C . TYR A 1 82 ? 5.996 8.317 3.147 1.00 88.25 82 TYR A C 1
ATOM 627 O O . TYR A 1 82 ? 5.588 7.156 3.137 1.00 88.25 82 TYR A O 1
ATOM 635 N N . ALA A 1 83 ? 6.677 8.816 2.113 1.00 92.56 83 ALA A N 1
ATOM 636 C CA . ALA A 1 83 ? 7.149 7.999 1.006 1.00 92.56 83 ALA A CA 1
ATOM 637 C C . ALA A 1 83 ? 8.271 7.066 1.461 1.00 92.56 83 ALA A C 1
ATOM 639 O O . ALA A 1 83 ? 9.101 7.416 2.304 1.00 92.56 83 ALA A O 1
ATOM 640 N N . MET A 1 84 ? 8.341 5.886 0.848 1.00 95.31 84 MET A N 1
ATOM 641 C CA . MET A 1 84 ? 9.366 4.901 1.186 1.00 95.31 84 MET A CA 1
ATOM 642 C C . MET A 1 84 ? 10.798 5.457 1.049 1.00 95.31 84 MET A C 1
ATOM 644 O O . MET A 1 84 ? 11.554 5.289 2.005 1.00 95.31 84 MET A O 1
ATOM 648 N N . PRO A 1 85 ? 11.178 6.187 -0.025 1.00 94.25 85 PRO A N 1
ATOM 649 C CA . PRO A 1 85 ? 12.501 6.812 -0.097 1.00 94.25 85 PRO A CA 1
ATOM 650 C C . PRO A 1 85 ? 12.774 7.820 1.020 1.00 94.25 85 PRO A C 1
ATOM 652 O O . PRO A 1 85 ? 13.877 7.842 1.558 1.00 94.25 85 PRO A O 1
ATOM 655 N N . ALA A 1 86 ? 11.778 8.621 1.405 1.00 92.94 86 ALA A N 1
ATOM 656 C CA . ALA A 1 86 ? 11.924 9.622 2.459 1.00 92.94 86 ALA A CA 1
ATOM 657 C C . ALA A 1 86 ? 12.122 8.993 3.851 1.00 92.94 86 ALA A C 1
ATOM 659 O O . ALA A 1 86 ? 12.832 9.547 4.685 1.00 92.94 86 ALA A O 1
ATOM 660 N N . VAL A 1 87 ? 11.511 7.829 4.101 1.00 93.75 87 VAL A N 1
ATOM 661 C CA . VAL A 1 87 ? 11.560 7.139 5.402 1.00 93.75 87 VAL A CA 1
ATOM 662 C C . VAL A 1 87 ? 12.726 6.149 5.494 1.00 93.75 87 VAL A C 1
ATOM 664 O O . VAL A 1 87 ? 13.388 6.073 6.525 1.00 93.75 87 VAL A O 1
ATOM 667 N N . LEU A 1 88 ? 12.976 5.376 4.433 1.00 94.00 88 LEU A N 1
ATOM 668 C CA . LEU A 1 88 ? 13.951 4.277 4.417 1.00 94.00 88 LEU A CA 1
ATOM 669 C C . LEU A 1 88 ? 15.243 4.611 3.655 1.00 94.00 88 LEU A C 1
ATOM 671 O O . LEU A 1 88 ? 16.178 3.815 3.664 1.00 94.00 88 LEU A O 1
ATOM 675 N N . GLY A 1 89 ? 15.311 5.765 2.986 1.00 93.31 89 GLY A N 1
ATOM 676 C CA . GLY A 1 89 ? 16.462 6.186 2.180 1.00 93.31 89 GLY A CA 1
ATOM 677 C C . GLY A 1 89 ? 16.495 5.618 0.756 1.00 93.31 89 GLY A C 1
ATOM 678 O O . GLY A 1 89 ? 17.419 5.920 0.006 1.00 93.31 89 GLY A O 1
ATOM 679 N N . GLY A 1 90 ? 15.507 4.809 0.363 1.00 94.19 90 GLY A N 1
ATOM 680 C CA . GLY A 1 90 ? 15.379 4.265 -0.989 1.00 94.19 90 GLY A CA 1
ATOM 681 C C . GLY A 1 90 ? 14.235 3.260 -1.116 1.00 94.19 90 GLY A C 1
ATOM 682 O O . GLY A 1 90 ? 13.524 2.989 -0.149 1.00 94.19 90 GLY A O 1
ATOM 683 N N . VAL A 1 91 ? 14.068 2.699 -2.315 1.00 95.94 91 VAL A N 1
ATOM 684 C CA . VAL A 1 91 ? 13.159 1.570 -2.567 1.00 95.94 91 VAL A CA 1
ATOM 685 C C . VAL A 1 91 ? 13.989 0.298 -2.754 1.00 95.94 91 VAL A C 1
ATOM 687 O O . VAL A 1 91 ? 14.880 0.294 -3.603 1.00 95.94 91 VAL A O 1
ATOM 690 N N . PRO A 1 92 ? 13.714 -0.788 -2.012 1.00 95.94 92 PRO A N 1
ATOM 691 C CA . PRO A 1 92 ? 14.390 -2.066 -2.213 1.00 95.94 92 PRO A CA 1
ATOM 692 C C . PRO A 1 92 ? 14.264 -2.623 -3.642 1.00 95.94 92 PRO A C 1
ATOM 694 O O . PRO A 1 92 ? 13.205 -2.567 -4.263 1.00 95.94 92 PRO A O 1
ATOM 697 N N . GLU A 1 93 ? 15.330 -3.257 -4.138 1.00 94.94 93 GLU A N 1
ATOM 698 C CA . GLU A 1 93 ? 15.442 -3.759 -5.523 1.00 94.94 93 GLU A CA 1
ATOM 699 C C . GLU A 1 93 ? 14.417 -4.833 -5.928 1.00 94.94 93 GLU A C 1
ATOM 701 O O . GLU A 1 93 ? 14.169 -5.077 -7.118 1.00 94.94 93 GLU A O 1
ATOM 706 N N . TYR A 1 94 ? 13.827 -5.522 -4.950 1.00 95.81 94 TYR A N 1
ATOM 707 C CA . TYR A 1 94 ? 12.800 -6.523 -5.226 1.00 95.81 94 TYR A CA 1
ATOM 708 C C . TYR A 1 94 ? 11.469 -5.900 -5.657 1.00 95.81 94 TYR A C 1
ATOM 710 O O . TYR A 1 94 ? 10.688 -6.587 -6.308 1.00 95.81 94 TYR A O 1
ATOM 718 N N . TYR A 1 95 ? 11.226 -4.613 -5.395 1.00 97.56 95 TYR A N 1
ATOM 719 C CA . TYR A 1 95 ? 10.093 -3.918 -5.995 1.00 97.56 95 TYR A CA 1
ATOM 720 C C . TYR A 1 95 ? 10.325 -3.707 -7.488 1.00 97.56 95 TYR A C 1
ATOM 722 O O . TYR A 1 95 ? 11.288 -3.061 -7.909 1.00 97.56 95 TYR A O 1
ATOM 730 N N . LYS A 1 96 ? 9.417 -4.266 -8.292 1.00 97.44 96 LYS A N 1
ATOM 731 C CA . LYS A 1 96 ? 9.419 -4.138 -9.757 1.00 97.44 96 LYS A CA 1
ATOM 732 C C . LYS A 1 96 ? 8.504 -3.037 -10.264 1.00 97.44 96 LYS A C 1
ATOM 734 O O . LYS A 1 96 ? 8.622 -2.652 -11.424 1.00 97.44 96 LYS A O 1
ATOM 739 N N . ALA A 1 97 ? 7.672 -2.487 -9.387 1.00 96.56 97 ALA A N 1
ATOM 740 C CA . ALA A 1 97 ? 6.847 -1.333 -9.666 1.00 96.56 97 ALA A CA 1
ATOM 741 C C . ALA A 1 97 ? 6.917 -0.309 -8.532 1.00 96.56 97 ALA A C 1
ATOM 743 O O . ALA A 1 97 ? 7.138 -0.674 -7.375 1.00 96.56 97 ALA A O 1
ATOM 744 N N . VAL A 1 98 ? 6.696 0.956 -8.879 1.00 95.94 98 VAL A N 1
ATOM 745 C CA . VAL A 1 98 ? 6.524 2.080 -7.952 1.00 95.94 98 VAL A CA 1
ATOM 746 C C . VAL A 1 98 ? 5.387 2.970 -8.434 1.00 95.94 98 VAL A C 1
ATOM 748 O O . VAL A 1 98 ? 5.144 3.094 -9.636 1.00 95.94 98 VAL A O 1
ATOM 751 N N . GLU A 1 99 ? 4.705 3.610 -7.498 1.00 94.75 99 GLU A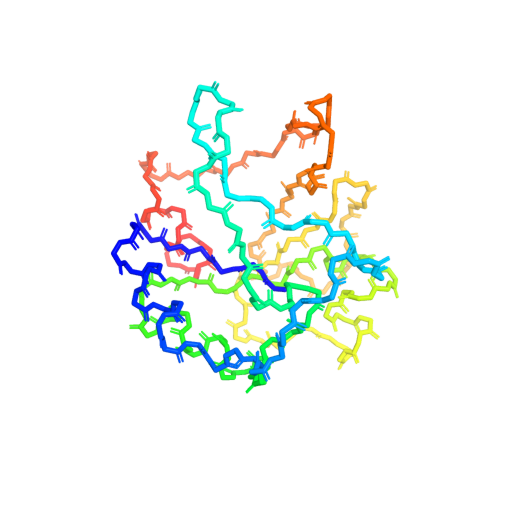 N 1
ATOM 752 C CA . GLU A 1 99 ? 3.673 4.597 -7.786 1.00 94.75 99 GLU A CA 1
ATOM 753 C C . GLU A 1 99 ? 4.216 6.002 -7.507 1.00 94.75 99 GLU A C 1
ATOM 755 O O . GLU A 1 99 ? 4.803 6.261 -6.454 1.00 94.75 99 GLU A O 1
ATOM 760 N N . PHE A 1 100 ? 4.007 6.915 -8.448 1.00 92.62 100 PHE A N 1
ATOM 761 C CA . PHE A 1 100 ? 4.210 8.348 -8.268 1.00 92.62 100 PHE A CA 1
ATOM 762 C C . PHE A 1 100 ? 2.898 9.027 -7.884 1.00 92.62 100 PHE A C 1
ATOM 764 O O . PHE A 1 100 ? 1.826 8.620 -8.327 1.00 92.62 100 PHE A O 1
ATOM 771 N N . SER A 1 101 ? 2.982 10.094 -7.094 1.00 89.81 101 SER A N 1
ATOM 772 C CA . SER A 1 101 ? 1.823 10.915 -6.771 1.00 89.81 101 SER A CA 1
ATOM 773 C C . SER A 1 101 ? 1.264 11.589 -8.026 1.00 89.81 101 SER A C 1
ATOM 775 O O . SER A 1 101 ? 2.009 11.944 -8.937 1.00 89.81 101 SER A O 1
ATOM 777 N N . ALA A 1 102 ? -0.043 11.863 -8.055 1.00 81.88 102 ALA A N 1
ATOM 778 C CA . ALA A 1 102 ? -0.665 12.569 -9.177 1.00 81.88 102 ALA A CA 1
ATOM 779 C C . ALA A 1 102 ? -0.014 13.932 -9.485 1.00 81.88 102 ALA A C 1
ATOM 781 O O . ALA A 1 102 ? -0.093 14.425 -10.610 1.00 81.88 102 ALA A O 1
ATOM 782 N N . TYR A 1 103 ? 0.616 14.592 -8.511 1.00 73.12 103 TYR A N 1
ATOM 783 C CA . TYR A 1 103 ? 1.153 15.946 -8.677 1.00 73.12 103 TYR A CA 1
ATOM 784 C C . TYR A 1 103 ? 2.659 15.995 -8.913 1.00 73.12 103 TYR A C 1
ATOM 786 O O . TYR A 1 103 ? 3.121 16.973 -9.503 1.00 73.12 103 TYR A O 1
ATOM 794 N N . GLY A 1 104 ? 3.398 14.959 -8.523 1.00 65.00 104 GLY A N 1
ATOM 795 C CA . GLY A 1 104 ? 4.791 14.803 -8.910 1.00 65.00 104 GLY A CA 1
ATOM 796 C C . GLY A 1 104 ? 4.935 14.013 -10.205 1.00 65.00 104 GLY A C 1
ATOM 797 O O . GLY A 1 104 ? 3.996 13.424 -10.736 1.00 65.00 104 GLY A O 1
ATOM 798 N N . GLY A 1 105 ? 6.121 14.085 -10.789 1.00 62.47 105 GLY A N 1
ATOM 799 C CA . GLY A 1 105 ? 6.425 13.395 -12.029 1.00 62.47 105 GLY A CA 1
ATOM 800 C C . GLY A 1 105 ? 7.913 13.132 -12.105 1.00 62.47 105 GLY A C 1
ATOM 801 O O . GLY A 1 105 ? 8.691 14.072 -11.993 1.00 62.47 105 GLY A O 1
ATOM 802 N N . GLY A 1 106 ? 8.271 11.860 -12.292 1.00 69.81 106 GLY A N 1
ATOM 803 C CA . GLY A 1 106 ? 9.610 11.399 -12.651 1.00 69.81 106 GLY A CA 1
ATOM 804 C C . GLY A 1 106 ? 10.719 11.845 -11.700 1.00 69.81 106 GLY A C 1
ATOM 805 O O . GLY A 1 106 ? 11.315 12.903 -11.877 1.00 69.81 106 GLY A O 1
ATOM 806 N N . MET A 1 107 ? 11.065 10.988 -10.742 1.00 80.12 107 MET A N 1
ATOM 807 C CA . MET A 1 107 ? 12.337 11.088 -10.024 1.00 80.12 107 MET A CA 1
ATOM 808 C C . MET A 1 107 ? 13.353 10.117 -10.653 1.00 80.12 107 MET A C 1
ATOM 810 O O . MET A 1 107 ? 12.954 8.999 -10.990 1.00 80.12 107 MET A O 1
ATOM 814 N N . PRO A 1 108 ? 14.637 10.501 -10.811 1.00 84.62 108 PRO A N 1
ATOM 815 C CA . PRO A 1 108 ? 15.674 9.573 -11.254 1.00 84.62 108 PRO A CA 1
ATOM 816 C C . PRO A 1 108 ? 15.797 8.360 -10.324 1.00 84.62 108 PRO A C 1
ATOM 818 O O . PRO A 1 108 ? 15.560 8.480 -9.122 1.00 84.62 108 PRO A O 1
ATOM 821 N N . GLY A 1 109 ? 16.240 7.221 -10.857 1.00 87.88 109 GLY A N 1
ATOM 822 C CA . GLY A 1 109 ? 16.506 6.005 -10.079 1.00 87.88 109 GLY A CA 1
ATOM 823 C C . GLY A 1 109 ? 15.376 4.972 -10.080 1.00 87.88 109 GLY A C 1
ATOM 824 O O . GLY A 1 109 ? 15.411 4.037 -9.283 1.00 87.88 109 GLY A O 1
ATOM 825 N N . PHE A 1 110 ? 14.385 5.133 -10.957 1.00 92.25 110 PHE A N 1
ATOM 826 C CA . PHE A 1 110 ? 13.280 4.185 -11.148 1.00 92.25 110 PHE A CA 1
ATOM 827 C C . PHE A 1 110 ? 13.083 3.782 -12.613 1.00 92.25 110 PHE A C 1
ATOM 829 O O . PHE A 1 110 ? 12.043 3.240 -12.979 1.00 92.25 110 PHE A O 1
ATOM 836 N N . GLU A 1 111 ? 14.067 4.053 -13.469 1.00 91.12 111 GLU A N 1
ATOM 837 C CA . GLU A 1 111 ? 14.022 3.777 -14.906 1.00 91.12 111 GLU A CA 1
ATOM 838 C C . GLU A 1 111 ? 13.937 2.273 -15.224 1.00 91.12 111 GLU A C 1
ATOM 840 O O . GLU A 1 111 ? 13.490 1.894 -16.305 1.00 91.12 111 GLU A O 1
ATOM 845 N N . ASP A 1 112 ? 14.354 1.416 -14.290 1.00 92.31 112 ASP A N 1
ATOM 846 C CA . ASP A 1 112 ? 14.279 -0.046 -14.367 1.00 92.31 112 ASP A CA 1
ATOM 847 C C . ASP A 1 112 ? 12.947 -0.622 -13.851 1.00 92.31 112 ASP A C 1
ATOM 849 O O . ASP A 1 112 ? 12.741 -1.837 -13.914 1.00 92.31 112 ASP A O 1
ATOM 853 N N . LYS A 1 113 ? 12.049 0.220 -13.323 1.00 94.31 113 LYS A N 1
ATOM 854 C CA . LYS A 1 113 ? 10.801 -0.201 -12.672 1.00 94.31 113 LYS A CA 1
ATOM 855 C C . LYS A 1 113 ? 9.587 0.189 -13.501 1.00 94.31 113 LYS A C 1
ATOM 857 O O . LYS A 1 113 ? 9.584 1.170 -14.239 1.00 94.31 113 LYS A O 1
ATOM 862 N N . VAL A 1 114 ? 8.511 -0.574 -13.348 1.00 94.25 114 VAL A N 1
ATOM 863 C CA . VAL A 1 114 ? 7.194 -0.181 -13.850 1.00 94.25 114 VAL A CA 1
ATOM 864 C C . VAL A 1 114 ? 6.701 0.997 -13.017 1.00 94.25 114 VAL A C 1
ATOM 866 O O . VAL A 1 114 ? 6.590 0.905 -11.798 1.00 94.25 114 VAL A O 1
ATOM 869 N N . THR A 1 115 ? 6.399 2.109 -13.670 1.00 92.69 115 THR A N 1
ATOM 870 C CA . THR A 1 115 ? 5.918 3.310 -12.994 1.00 92.69 115 THR A CA 1
ATOM 871 C C . THR A 1 115 ? 4.420 3.453 -13.214 1.00 92.69 115 THR A C 1
ATOM 873 O O . THR A 1 115 ? 3.923 3.373 -14.340 1.00 92.69 115 THR A O 1
ATOM 876 N N . ILE A 1 116 ? 3.685 3.628 -12.120 1.00 91.94 116 ILE A N 1
ATOM 877 C CA . ILE A 1 116 ? 2.257 3.943 -12.148 1.00 91.94 116 ILE A CA 1
ATOM 878 C C . ILE A 1 116 ? 1.995 5.278 -11.456 1.00 91.94 116 ILE A C 1
ATOM 880 O O . ILE A 1 116 ? 2.878 5.867 -10.831 1.00 91.94 116 ILE A O 1
ATOM 884 N N . THR A 1 117 ? 0.787 5.793 -11.623 1.00 90.62 117 THR A N 1
ATOM 885 C CA . THR A 1 117 ? 0.336 7.040 -11.015 1.00 90.62 117 THR A CA 1
ATOM 886 C C . THR A 1 117 ? -1.142 6.883 -10.747 1.00 90.62 117 THR A C 1
ATOM 888 O O . THR A 1 117 ? -1.893 6.588 -11.678 1.00 90.62 117 THR A O 1
ATOM 891 N N . ASP A 1 118 ? -1.528 7.095 -9.497 1.00 89.25 118 ASP A N 1
ATOM 892 C CA . ASP A 1 118 ? -2.911 7.066 -9.050 1.00 89.25 118 ASP A CA 1
ATOM 893 C C . ASP A 1 118 ? -3.266 8.393 -8.362 1.00 89.25 118 ASP A C 1
ATOM 895 O O . ASP A 1 118 ? -2.405 9.213 -8.020 1.00 89.25 118 ASP A O 1
ATOM 899 N N . SER A 1 119 ? -4.567 8.653 -8.219 1.00 88.50 119 SER A N 1
ATOM 900 C CA . SER A 1 119 ? -5.057 9.950 -7.747 1.00 88.50 119 SER A CA 1
ATOM 901 C C . SER A 1 119 ? -4.951 10.148 -6.234 1.00 88.50 119 SER A C 1
ATOM 903 O O . SER A 1 119 ? -5.002 11.296 -5.800 1.00 88.50 119 SER A O 1
ATOM 905 N N . ASP A 1 120 ? -4.836 9.070 -5.444 1.00 89.62 120 ASP A N 1
ATOM 906 C CA . ASP A 1 120 ? -4.912 9.111 -3.968 1.00 89.62 120 ASP A CA 1
ATOM 907 C C . ASP A 1 120 ? -6.105 9.978 -3.498 1.00 89.62 120 ASP A C 1
ATOM 909 O O . ASP A 1 120 ? -5.988 10.906 -2.692 1.00 89.62 120 ASP A O 1
ATOM 913 N N . ALA A 1 121 ? -7.257 9.758 -4.144 1.00 91.38 121 ALA A N 1
ATOM 914 C CA . ALA A 1 121 ? -8.404 10.656 -4.077 1.00 91.38 121 ALA A CA 1
ATOM 915 C C . ALA A 1 121 ? -9.125 10.531 -2.731 1.00 91.38 121 ALA A C 1
ATOM 917 O O . ALA A 1 121 ? -9.550 9.444 -2.351 1.00 91.38 121 ALA A O 1
ATOM 918 N N . HIS A 1 122 ? -9.312 11.668 -2.059 1.00 91.44 122 HIS A N 1
ATOM 919 C CA . HIS A 1 122 ? -10.081 11.780 -0.812 1.00 91.44 122 HIS A CA 1
ATOM 920 C C . HIS A 1 122 ? -11.415 12.521 -1.008 1.00 91.44 122 HIS A C 1
ATOM 922 O O . HIS A 1 122 ? -12.245 12.558 -0.102 1.00 91.44 122 HIS A O 1
ATOM 928 N N . TYR A 1 123 ? -11.630 13.086 -2.199 1.00 92.31 123 TYR A N 1
ATOM 929 C CA . TYR A 1 123 ? -12.862 13.748 -2.614 1.00 92.31 123 TYR A CA 1
ATOM 930 C C . TYR A 1 123 ? -13.319 13.202 -3.972 1.00 92.31 123 TYR A C 1
ATOM 932 O O . TYR A 1 123 ? -12.501 12.758 -4.782 1.00 92.31 123 TYR A O 1
ATOM 940 N N . LEU A 1 124 ? -14.628 13.234 -4.241 1.00 91.50 124 LEU A N 1
ATOM 941 C CA . LEU A 1 124 ? -15.211 12.661 -5.463 1.00 91.50 124 LEU A CA 1
ATOM 942 C C . LEU A 1 124 ? -14.649 13.307 -6.732 1.00 91.50 124 LEU A C 1
ATOM 944 O O . LEU A 1 124 ? -14.378 12.623 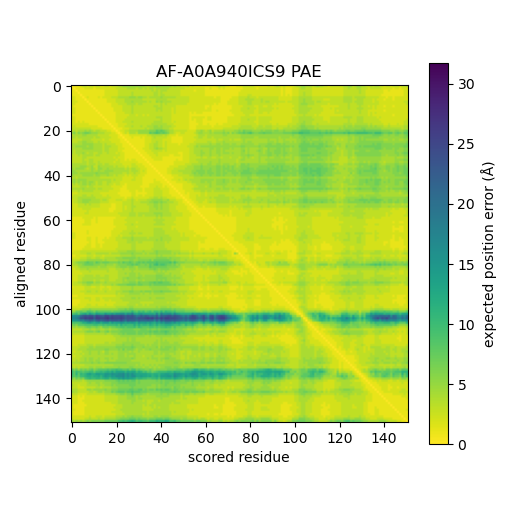-7.716 1.00 91.50 124 LEU A O 1
ATOM 948 N N . GLU A 1 125 ? -14.433 14.619 -6.706 1.00 92.06 125 GLU A N 1
ATOM 949 C CA . GLU A 1 125 ? -13.845 15.372 -7.808 1.00 92.06 125 GLU A CA 1
ATOM 950 C C . GLU A 1 125 ? -12.391 14.986 -8.103 1.00 92.06 125 GLU A C 1
ATOM 952 O O . GLU A 1 125 ? -11.911 15.271 -9.200 1.00 92.06 125 GLU A O 1
ATOM 957 N N . ASP A 1 126 ? -11.687 14.364 -7.151 1.00 89.38 126 ASP A N 1
ATOM 958 C CA . ASP A 1 126 ? -10.299 13.930 -7.311 1.00 89.38 126 ASP A CA 1
ATOM 959 C C . ASP A 1 126 ? -10.175 12.568 -8.002 1.00 89.38 126 ASP A C 1
ATOM 961 O O . ASP A 1 126 ? -9.096 12.232 -8.497 1.00 89.38 126 ASP A O 1
ATOM 965 N N . ILE A 1 127 ? -11.262 11.792 -8.075 1.00 90.06 127 ILE A N 1
ATOM 966 C CA . ILE A 1 127 ? -11.250 10.455 -8.670 1.00 90.06 127 ILE A CA 1
ATOM 967 C C . ILE A 1 127 ? -10.836 10.548 -10.140 1.00 90.06 127 ILE A C 1
ATOM 969 O O . ILE A 1 127 ? -11.475 11.209 -10.959 1.00 90.06 127 ILE A O 1
ATOM 973 N N . GLY A 1 128 ? -9.744 9.862 -10.482 1.00 82.44 128 GLY A N 1
ATOM 974 C CA . GLY A 1 128 ? -9.227 9.830 -11.848 1.00 82.44 128 GLY A CA 1
ATOM 975 C C . GLY A 1 128 ? -8.603 11.147 -12.319 1.00 82.44 128 GLY A C 1
ATOM 976 O O . GLY A 1 128 ? -8.349 11.299 -13.519 1.00 82.44 128 GLY A O 1
ATOM 977 N N . LYS A 1 129 ? -8.324 12.106 -11.418 1.00 78.50 129 LYS A N 1
ATOM 978 C CA . LYS A 1 129 ? -7.487 13.263 -11.766 1.00 78.50 129 LYS A CA 1
ATOM 979 C C . LYS A 1 129 ? -6.129 12.761 -12.265 1.00 78.50 129 LYS A C 1
ATOM 981 O O . LYS A 1 129 ? -5.442 12.033 -11.561 1.00 78.50 129 LYS A O 1
ATOM 986 N N . LYS A 1 130 ? -5.757 13.195 -13.478 1.00 74.88 130 LYS A N 1
ATOM 987 C CA . LYS A 1 130 ? -4.579 12.747 -14.251 1.00 74.88 130 LYS A CA 1
ATOM 988 C C . LYS A 1 130 ? -4.581 11.233 -14.518 1.00 74.88 130 LYS A C 1
ATOM 990 O O . LYS A 1 130 ? -3.829 10.494 -13.891 1.00 74.88 130 LYS A O 1
AT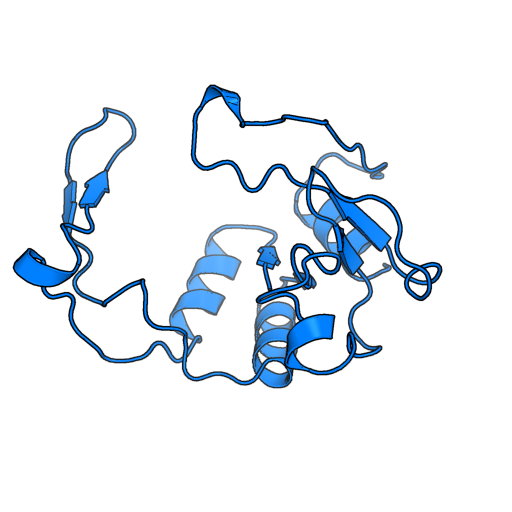OM 995 N N . PRO A 1 131 ? -5.397 10.773 -15.482 1.00 74.56 131 PRO A N 1
ATOM 996 C CA . PRO A 1 131 ? -5.445 9.362 -15.828 1.00 74.56 131 PRO A CA 1
ATOM 997 C C . PRO A 1 131 ? -4.083 8.888 -16.340 1.00 74.56 131 PRO A C 1
ATOM 999 O O . PRO A 1 131 ? -3.506 9.495 -17.246 1.00 74.56 131 PRO A O 1
ATOM 1002 N N . ASN A 1 132 ? -3.603 7.783 -15.778 1.00 80.94 132 ASN A N 1
ATOM 1003 C CA . ASN A 1 132 ? -2.494 7.017 -16.320 1.00 80.94 132 ASN A CA 1
ATOM 1004 C C . ASN A 1 132 ? -3.033 5.782 -17.044 1.00 80.94 132 ASN A C 1
ATOM 1006 O O . ASN A 1 132 ? -4.069 5.225 -16.676 1.00 80.94 132 ASN A O 1
ATOM 1010 N N . PHE A 1 133 ? -2.321 5.346 -18.076 1.00 88.25 133 PHE A N 1
ATOM 1011 C CA . PHE A 1 133 ? -2.689 4.169 -18.845 1.00 88.25 133 PHE A CA 1
ATOM 1012 C C . PHE A 1 133 ? -1.545 3.172 -18.818 1.00 88.25 133 PHE A C 1
ATOM 1014 O O . PHE A 1 133 ? -0.390 3.518 -19.049 1.00 88.25 133 PHE A O 1
ATOM 1021 N N . ILE A 1 134 ? -1.896 1.915 -18.577 1.00 90.50 134 ILE A N 1
ATOM 1022 C CA . ILE A 1 134 ? -0.974 0.794 -18.649 1.00 90.50 134 ILE A CA 1
ATOM 1023 C C . ILE A 1 134 ? -1.440 -0.154 -19.748 1.00 90.50 134 ILE A C 1
ATOM 1025 O O . ILE A 1 134 ? -2.602 -0.564 -19.794 1.00 90.50 134 ILE A O 1
ATOM 1029 N N . GLU A 1 135 ? -0.536 -0.480 -20.666 1.00 93.69 135 GLU A N 1
ATOM 1030 C CA . GLU A 1 135 ? -0.812 -1.475 -21.694 1.00 93.69 135 GLU A CA 1
ATOM 1031 C C . GLU A 1 135 ? -0.721 -2.876 -21.094 1.00 93.69 135 GLU A C 1
ATOM 1033 O O . GLU A 1 135 ? 0.308 -3.273 -20.536 1.00 93.69 135 GLU A O 1
ATOM 1038 N N . LEU A 1 136 ? -1.812 -3.627 -21.233 1.00 96.19 136 LEU A N 1
ATOM 1039 C CA . LEU A 1 136 ? -1.942 -4.998 -20.761 1.00 96.19 136 LEU A CA 1
ATOM 1040 C C . LEU A 1 136 ? -2.383 -5.898 -21.922 1.00 96.19 136 LEU A C 1
ATOM 1042 O O . LEU A 1 136 ? -3.164 -5.455 -22.768 1.00 96.19 136 LEU A O 1
ATOM 1046 N N . PRO A 1 137 ? -1.948 -7.170 -21.951 1.00 94.81 137 PRO A N 1
ATOM 1047 C CA . PRO A 1 137 ? -2.416 -8.130 -22.952 1.00 94.81 137 PRO A CA 1
ATOM 1048 C C . PRO A 1 137 ? -3.925 -8.404 -22.838 1.00 94.81 137 PRO A C 1
ATOM 1050 O O . PRO A 1 137 ? -4.577 -8.728 -23.827 1.00 94.81 137 PRO A O 1
ATOM 1053 N N . GLU A 1 138 ? -4.485 -8.251 -21.638 1.00 96.81 138 GLU A N 1
ATOM 1054 C CA . GLU A 1 138 ? -5.900 -8.434 -21.324 1.00 96.81 138 GLU A CA 1
ATOM 1055 C C . GLU A 1 138 ? -6.309 -7.476 -20.193 1.00 96.81 138 GLU A C 1
ATOM 1057 O O . GLU A 1 138 ? -5.498 -7.118 -19.338 1.00 96.81 138 GLU A O 1
ATOM 1062 N N . ARG A 1 139 ? -7.575 -7.041 -20.175 1.00 95.88 139 ARG A N 1
ATOM 1063 C CA . ARG A 1 139 ? -8.108 -6.116 -19.158 1.00 95.88 139 ARG A CA 1
ATOM 1064 C C . ARG A 1 139 ? -8.566 -6.876 -17.910 1.00 95.88 139 ARG A C 1
ATOM 1066 O O . ARG A 1 139 ? -9.754 -6.901 -17.604 1.00 95.88 139 ARG A O 1
ATOM 1073 N N . THR A 1 140 ? -7.630 -7.532 -17.228 1.00 96.75 140 THR A N 1
ATOM 1074 C CA . THR A 1 140 ? -7.885 -8.323 -16.010 1.00 96.75 140 THR A CA 1
ATOM 1075 C C . THR A 1 140 ? -6.982 -7.869 -14.861 1.00 96.75 140 THR A C 1
ATOM 1077 O O . THR A 1 140 ? -5.863 -7.402 -15.087 1.00 96.75 140 THR A O 1
ATOM 1080 N N . ALA A 1 141 ? -7.440 -8.041 -13.615 1.00 96.44 141 ALA A N 1
ATOM 1081 C CA . ALA A 1 141 ? -6.627 -7.766 -12.426 1.00 96.44 141 ALA A CA 1
ATOM 1082 C C . ALA A 1 141 ? -5.337 -8.608 -12.421 1.00 96.44 141 ALA A C 1
ATOM 1084 O O . ALA A 1 141 ? -4.252 -8.100 -12.148 1.00 96.44 141 ALA A O 1
ATOM 1085 N N . SER A 1 142 ? -5.420 -9.880 -12.824 1.00 96.94 142 SER A N 1
ATOM 1086 C CA . SER A 1 142 ? -4.261 -10.773 -12.913 1.00 96.94 142 SER A CA 1
ATOM 1087 C C . SER A 1 142 ? -3.216 -10.310 -13.935 1.00 96.94 142 SER A C 1
ATOM 1089 O O . SER A 1 142 ? -2.020 -10.479 -13.700 1.00 96.94 142 SER A O 1
ATOM 1091 N N . ALA A 1 143 ? -3.622 -9.725 -15.068 1.00 97.31 143 ALA A N 1
ATOM 1092 C CA . ALA A 1 143 ? -2.676 -9.163 -16.034 1.00 97.31 143 ALA A CA 1
ATOM 1093 C C . ALA A 1 143 ? -1.963 -7.923 -15.490 1.00 97.31 143 ALA A C 1
ATOM 1095 O O . ALA A 1 143 ? -0.752 -7.798 -15.673 1.00 97.31 143 ALA A O 1
ATOM 1096 N N . LEU A 1 144 ? -2.683 -7.054 -14.773 1.00 96.62 144 LEU A N 1
ATOM 1097 C CA . LEU A 1 144 ? -2.082 -5.912 -14.088 1.00 96.62 144 LEU A CA 1
ATOM 1098 C C . LEU A 1 144 ? -1.048 -6.367 -13.049 1.00 96.62 144 LEU A C 1
ATOM 1100 O O . LEU A 1 144 ? 0.077 -5.881 -13.050 1.00 96.62 144 LEU A O 1
ATOM 1104 N N . ILE A 1 145 ? -1.391 -7.339 -12.203 1.00 97.56 145 ILE A N 1
ATOM 1105 C CA . ILE A 1 145 ? -0.492 -7.831 -11.147 1.00 97.56 145 ILE A CA 1
ATOM 1106 C C . ILE A 1 145 ? 0.774 -8.446 -11.743 1.00 97.56 145 ILE A C 1
ATOM 1108 O O . ILE A 1 145 ? 1.865 -8.110 -11.289 1.00 97.56 145 ILE A O 1
ATOM 1112 N N . ARG A 1 146 ? 0.659 -9.287 -12.781 1.00 97.12 146 ARG A N 1
ATOM 1113 C CA . ARG A 1 146 ? 1.829 -9.831 -13.496 1.00 97.12 146 ARG A CA 1
ATOM 1114 C C . ARG A 1 146 ? 2.726 -8.713 -14.025 1.00 97.12 146 ARG A C 1
ATOM 1116 O O . ARG A 1 146 ? 3.914 -8.682 -13.719 1.00 97.12 146 ARG A O 1
ATOM 1123 N N . LYS A 1 147 ? 2.131 -7.719 -14.692 1.00 97.19 147 LYS A N 1
ATOM 1124 C CA . LYS A 1 147 ? 2.859 -6.552 -15.198 1.00 97.19 147 LYS A CA 1
ATOM 1125 C C . LYS A 1 147 ? 3.603 -5.808 -14.083 1.00 97.19 147 LYS A C 1
ATOM 1127 O O . LYS A 1 147 ? 4.774 -5.487 -14.255 1.00 97.19 147 LYS A O 1
ATOM 1132 N N . LEU A 1 148 ? 2.960 -5.570 -12.937 1.00 97.00 148 LEU A N 1
ATOM 1133 C CA . LEU A 1 148 ? 3.564 -4.899 -11.774 1.00 97.00 148 LEU A CA 1
ATOM 1134 C C . LEU A 1 148 ? 4.657 -5.737 -11.087 1.00 97.00 148 LEU A C 1
ATOM 1136 O O . LEU A 1 148 ? 5.540 -5.179 -10.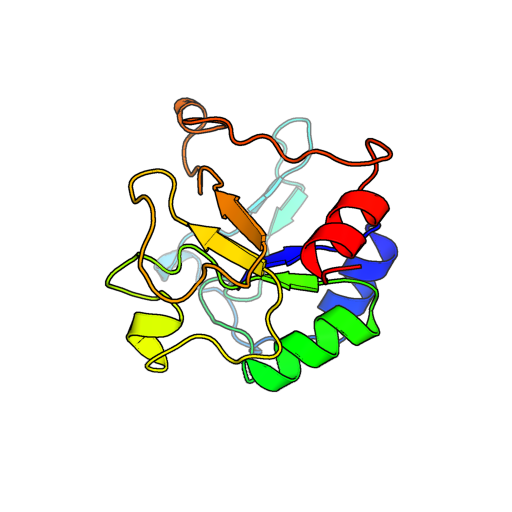437 1.00 97.00 148 LEU A O 1
ATOM 1140 N N . ARG A 1 149 ? 4.643 -7.063 -11.254 1.00 95.88 149 ARG A N 1
ATOM 1141 C CA . ARG A 1 149 ? 5.740 -7.959 -10.852 1.00 95.88 149 ARG A CA 1
ATOM 1142 C C . ARG A 1 149 ? 6.891 -8.010 -11.861 1.00 95.88 149 ARG A C 1
ATOM 1144 O O . ARG A 1 149 ? 7.916 -8.616 -11.563 1.00 95.88 149 ARG A O 1
ATOM 1151 N N . GLY A 1 150 ? 6.752 -7.363 -13.019 1.00 92.56 150 GLY A N 1
ATOM 1152 C CA . GLY A 1 150 ? 7.724 -7.435 -14.110 1.00 92.56 150 GLY A CA 1
ATOM 1153 C C . GLY A 1 150 ? 7.661 -8.743 -14.907 1.00 92.56 150 GLY A C 1
ATOM 1154 O O . GLY A 1 150 ? 8.670 -9.133 -15.493 1.00 92.56 150 GLY A O 1
ATOM 1155 N N . GLU A 1 151 ? 6.507 -9.417 -14.898 1.00 92.25 151 GLU A N 1
ATOM 1156 C CA . GLU A 1 151 ? 6.221 -10.667 -15.623 1.00 92.25 151 GLU A CA 1
ATOM 1157 C C . GLU A 1 151 ? 5.509 -10.428 -16.965 1.00 92.25 151 GLU A C 1
ATOM 1159 O O . GLU A 1 151 ? 4.704 -9.468 -17.071 1.00 92.25 151 GLU A O 1
#

Organism: NCBI:txid2840953

Foldseek 3Di:
DDKAAQDVVLVVVLVVPFQADPAFDDCVPPNWAFDADPVRDGDDTDGHDPVGDTPDDPVRSQVSSVVSRIGDEQEQCVDCPPGCCNVVVDD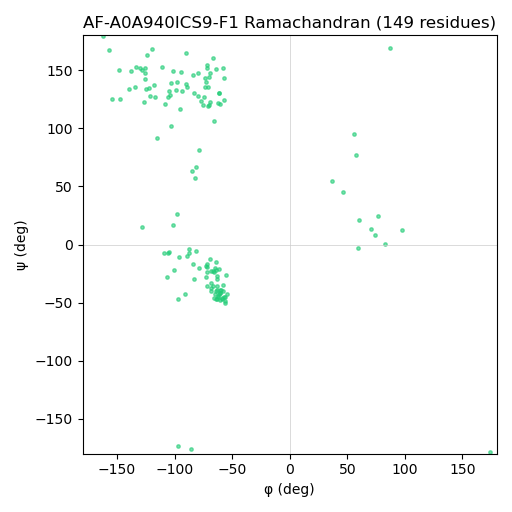DPQFQEYEHELPDDDDPDCPNHHYHYAQPDPDPVSHCNPPDDDDFPDPGSSRVRCVRSVD

pLDDT: mean 93.58, std 6.22, range [62.47, 98.5]

Mean predicted aligned error: 3.89 Å